Protein AF-A0A2H9P2H3-F1 (afdb_monomer)

Secondary structure (DSSP, 8-state):
--EEEETTEEEETHHHHHHHTTTS-HHHHT-----HHHHTTTHHHHHHHHHHS-HHHHHHHHHHHHHHH-----SHHHHHHHHHHHHH--------SS-B-TTT--B--S-SS-TTT-----

Sequence (122 aa):
LKVRDEKTKRHGKWILRKTFEKNIPMQIAWREKSPMQEGSGTAGLSNLFDSVINDQLFSEKRKKIQDADGVTIRTKESMYYYEIYRKLYQVSSKKQDTRSCPYCNFNVENSKFCRMCGAFPI

Nearest PDB structures (foldseek):
  6pb0-assembly1_R  TM=2.456E-01  e=3.605E+00  Homo sapiens

Structure (mmCIF, N/CA/C/O backbone):
data_AF-A0A2H9P2H3-F1
#
_entry.id   AF-A0A2H9P2H3-F1
#
loop_
_atom_site.group_PDB
_atom_site.id
_atom_site.type_symbol
_atom_site.label_atom_id
_atom_site.label_alt_id
_atom_site.label_comp_id
_atom_site.label_asym_id
_atom_site.label_entity_id
_atom_site.label_seq_id
_atom_site.pdbx_PDB_ins_code
_atom_site.Cartn_x
_atom_site.Cartn_y
_atom_site.Cartn_z
_atom_site.occupancy
_atom_site.B_iso_or_equiv
_atom_site.auth_seq_id
_atom_site.auth_comp_id
_atom_site.auth_asym_id
_atom_site.auth_atom_id
_atom_site.pdbx_PDB_model_num
ATOM 1 N N . LEU A 1 1 ? 24.978 -4.851 -5.439 1.00 56.41 1 LEU A N 1
ATOM 2 C CA . LEU A 1 1 ? 24.399 -5.419 -6.686 1.00 56.41 1 LEU A CA 1
ATOM 3 C C . LEU A 1 1 ? 22.977 -4.889 -6.862 1.00 56.41 1 LEU A C 1
ATOM 5 O O . LEU A 1 1 ? 22.254 -4.901 -5.879 1.00 56.41 1 LEU A O 1
ATOM 9 N N . LYS A 1 2 ? 22.555 -4.502 -8.076 1.00 68.56 2 LYS A N 1
ATOM 10 C CA . LYS A 1 2 ? 21.146 -4.287 -8.512 1.00 68.56 2 LYS A CA 1
ATOM 11 C C . LYS A 1 2 ? 20.632 -2.856 -8.747 1.00 68.56 2 LYS A C 1
ATOM 13 O O . LYS A 1 2 ? 19.509 -2.774 -9.229 1.00 68.56 2 LYS A O 1
ATOM 18 N N . VAL A 1 3 ? 21.360 -1.759 -8.529 1.00 76.06 3 VAL A N 1
ATOM 19 C CA . VAL A 1 3 ? 20.889 -0.423 -8.968 1.00 76.06 3 VAL A CA 1
ATOM 20 C C . VAL A 1 3 ? 22.057 0.418 -9.486 1.00 76.06 3 VAL A C 1
ATOM 22 O O . VAL A 1 3 ? 23.093 0.433 -8.829 1.00 76.06 3 VAL A O 1
ATOM 25 N N . ARG A 1 4 ? 21.910 1.070 -10.646 1.00 84.50 4 ARG A N 1
ATOM 26 C CA . ARG A 1 4 ? 22.915 1.976 -11.237 1.00 84.50 4 ARG A CA 1
ATOM 27 C C . ARG A 1 4 ? 22.219 3.163 -11.897 1.00 84.50 4 ARG A C 1
ATOM 29 O O . ARG A 1 4 ? 21.130 2.989 -12.446 1.00 84.50 4 ARG A O 1
ATOM 36 N N . ASP A 1 5 ? 22.862 4.321 -11.857 1.00 82.44 5 ASP A N 1
ATOM 37 C CA . ASP A 1 5 ? 22.427 5.504 -12.591 1.00 82.44 5 ASP A CA 1
ATOM 38 C C . ASP A 1 5 ? 23.024 5.484 -14.004 1.00 82.44 5 ASP A C 1
ATOM 40 O O . ASP A 1 5 ? 24.236 5.355 -14.182 1.00 82.44 5 ASP A O 1
ATOM 44 N N . GLU A 1 6 ? 22.166 5.578 -15.016 1.00 75.50 6 GLU A N 1
ATOM 45 C CA . GLU A 1 6 ? 22.557 5.781 -16.412 1.00 75.50 6 GLU A CA 1
ATOM 46 C C . GLU A 1 6 ? 21.765 6.956 -16.974 1.00 75.50 6 GLU A C 1
ATOM 48 O O . GLU A 1 6 ? 20.548 7.004 -16.815 1.00 75.50 6 GLU A O 1
ATOM 53 N N . LYS A 1 7 ? 22.449 7.903 -17.634 1.00 71.38 7 LYS A N 1
ATOM 54 C CA . LYS A 1 7 ? 21.819 9.046 -18.323 1.00 71.38 7 LYS A CA 1
ATOM 55 C C . LYS A 1 7 ? 20.716 9.712 -17.477 1.00 71.38 7 LYS A C 1
ATOM 57 O O . LYS A 1 7 ? 19.596 9.851 -17.948 1.00 71.38 7 LYS A O 1
ATOM 62 N N . THR A 1 8 ? 21.052 10.035 -16.221 1.00 78.12 8 THR A N 1
ATOM 63 C CA . THR A 1 8 ? 20.200 10.656 -15.177 1.00 78.12 8 THR A CA 1
ATOM 64 C C . THR A 1 8 ? 19.041 9.822 -14.614 1.00 78.12 8 THR A C 1
ATOM 66 O O . THR A 1 8 ? 18.339 10.296 -13.721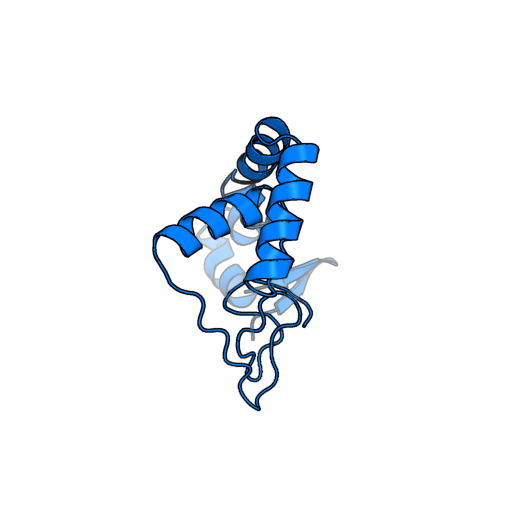 1.00 78.12 8 THR A O 1
ATOM 69 N N . LYS A 1 9 ? 18.867 8.561 -15.034 1.00 79.88 9 LYS A N 1
ATOM 70 C CA . LYS A 1 9 ? 17.826 7.666 -14.507 1.00 79.88 9 LYS A CA 1
ATOM 71 C C . LYS A 1 9 ? 18.406 6.510 -13.698 1.00 79.88 9 LYS A C 1
ATOM 73 O O . LYS A 1 9 ? 19.371 5.851 -14.087 1.00 79.88 9 LYS A O 1
ATOM 78 N N . ARG A 1 10 ? 17.760 6.229 -12.564 1.00 83.50 10 ARG A N 1
ATOM 79 C CA . ARG A 1 10 ? 18.145 5.155 -11.645 1.00 83.50 10 ARG A CA 1
ATOM 80 C C . ARG A 1 10 ? 17.496 3.835 -12.050 1.00 83.50 10 ARG A C 1
ATOM 82 O O . ARG A 1 10 ? 16.296 3.629 -11.867 1.00 83.50 10 ARG A O 1
ATOM 89 N N . HIS A 1 11 ? 18.291 2.894 -12.549 1.00 85.00 11 HIS A N 1
ATOM 90 C CA . HIS A 1 11 ? 17.798 1.603 -13.025 1.00 85.00 11 HIS A CA 1
ATOM 91 C C . HIS A 1 11 ? 17.997 0.494 -11.998 1.00 85.00 11 HIS A C 1
ATOM 93 O O . HIS A 1 11 ? 19.115 0.083 -11.689 1.00 85.00 11 HIS A O 1
ATOM 99 N N . GLY A 1 12 ? 16.885 -0.061 -11.513 1.00 84.81 12 GLY A N 1
ATOM 100 C CA . GLY A 1 12 ? 16.892 -1.310 -10.755 1.00 84.81 12 GLY A CA 1
ATOM 101 C C . GLY A 1 12 ? 17.173 -2.534 -11.634 1.00 84.81 12 GLY A C 1
ATOM 102 O O . GLY A 1 12 ? 16.884 -2.536 -12.832 1.00 84.81 12 GLY A O 1
ATOM 103 N N . LYS A 1 13 ? 17.692 -3.598 -11.012 1.00 86.31 13 LYS A N 1
ATOM 104 C CA . LYS A 1 13 ? 18.124 -4.855 -11.648 1.00 86.31 13 LYS A CA 1
ATOM 105 C C . LYS A 1 13 ? 19.108 -4.638 -12.814 1.00 86.31 13 LYS A C 1
ATOM 107 O O . LYS A 1 13 ? 19.103 -5.409 -13.763 1.00 86.31 13 LYS A O 1
ATOM 112 N N . TRP A 1 14 ? 19.966 -3.616 -12.726 1.00 90.31 14 TRP A N 1
ATOM 113 C CA . TRP A 1 14 ? 20.846 -3.183 -13.823 1.00 90.31 14 TRP A CA 1
ATOM 114 C C . TRP A 1 14 ? 21.665 -4.312 -14.472 1.00 90.31 14 TRP A C 1
ATOM 116 O O . TRP A 1 14 ? 21.662 -4.430 -15.692 1.00 90.31 14 TRP A O 1
ATOM 126 N N . ILE A 1 15 ? 22.292 -5.187 -13.671 1.00 90.56 15 ILE A N 1
ATOM 127 C CA . ILE A 1 15 ? 23.106 -6.295 -14.203 1.00 90.56 15 ILE A CA 1
ATOM 128 C C . ILE A 1 15 ? 22.290 -7.232 -15.101 1.00 90.56 15 ILE A C 1
ATOM 130 O O . ILE A 1 15 ? 22.745 -7.574 -16.181 1.00 90.56 15 ILE A O 1
ATOM 134 N N . LEU A 1 16 ? 21.049 -7.553 -14.714 1.00 90.31 16 LEU A N 1
ATOM 135 C CA . LEU A 1 16 ? 20.164 -8.390 -15.528 1.00 90.31 16 LEU A CA 1
ATOM 136 C C . LEU A 1 16 ? 19.821 -7.701 -16.851 1.00 90.31 16 LEU A C 1
ATOM 138 O O . LEU A 1 16 ? 19.801 -8.348 -17.888 1.00 90.31 16 LEU A O 1
ATOM 142 N N . ARG A 1 17 ? 19.593 -6.383 -16.831 1.00 91.06 17 ARG A N 1
ATOM 143 C CA . ARG A 1 17 ? 19.303 -5.624 -18.055 1.00 91.06 17 ARG A CA 1
ATOM 144 C C . ARG A 1 17 ? 20.484 -5.680 -19.023 1.00 91.06 17 ARG A C 1
ATOM 146 O O . ARG A 1 17 ? 20.283 -6.018 -20.180 1.00 91.06 17 ARG A O 1
ATOM 153 N N . LYS A 1 18 ? 21.708 -5.449 -18.537 1.00 90.88 18 LYS A N 1
ATOM 154 C CA . LYS A 1 18 ? 22.930 -5.516 -19.356 1.00 90.88 18 LYS A CA 1
ATOM 155 C C . LYS A 1 18 ? 23.231 -6.905 -19.904 1.00 90.88 18 LYS A C 1
ATOM 157 O O . LYS A 1 18 ? 23.664 -7.013 -21.042 1.00 90.88 18 LYS A O 1
ATOM 162 N N . THR A 1 19 ? 22.991 -7.959 -19.126 1.00 93.06 19 THR A N 1
ATOM 163 C CA . THR A 1 19 ? 23.220 -9.336 -19.584 1.00 93.06 19 THR A CA 1
ATOM 164 C C . THR A 1 19 ? 22.332 -9.703 -20.775 1.00 93.06 19 THR A C 1
ATOM 166 O O . THR A 1 19 ? 22.803 -10.382 -21.678 1.00 93.06 19 THR A O 1
ATOM 169 N N . PHE A 1 20 ? 21.079 -9.234 -20.804 1.00 93.44 20 PHE A N 1
ATOM 170 C CA . PHE A 1 20 ? 20.093 -9.638 -21.813 1.00 93.44 20 PHE A CA 1
ATOM 171 C C . PHE A 1 20 ? 19.758 -8.554 -22.854 1.00 93.44 20 PHE A C 1
ATOM 173 O O . PHE A 1 20 ? 18.946 -8.810 -23.739 1.00 93.44 20 PHE A O 1
ATOM 180 N N . GLU A 1 21 ? 20.365 -7.359 -22.811 1.00 93.56 21 GLU A N 1
ATOM 181 C CA . GLU A 1 21 ? 20.022 -6.248 -23.729 1.00 93.56 21 GLU A CA 1
ATOM 182 C C . GLU A 1 21 ? 20.263 -6.562 -25.214 1.00 93.56 21 GLU A C 1
ATOM 184 O O . GLU A 1 21 ? 19.681 -5.910 -26.074 1.00 93.56 21 GLU A O 1
ATOM 189 N N . LYS A 1 22 ? 21.090 -7.572 -25.519 1.00 95.25 22 LYS A N 1
ATOM 190 C CA . LYS A 1 22 ? 21.322 -8.068 -26.885 1.00 95.25 22 LYS A CA 1
ATOM 191 C C . LYS A 1 22 ? 20.349 -9.177 -27.309 1.00 95.25 22 LYS A C 1
ATOM 193 O O . LYS A 1 22 ? 20.297 -9.508 -28.487 1.00 95.25 22 LYS A O 1
ATOM 198 N N . ASN A 1 23 ? 19.610 -9.768 -26.368 1.00 96.62 23 ASN A N 1
ATOM 199 C CA . ASN A 1 23 ? 18.716 -10.907 -26.607 1.00 96.62 23 ASN A CA 1
ATOM 200 C C . ASN A 1 23 ? 17.237 -10.510 -26.708 1.00 96.62 23 ASN A C 1
ATOM 202 O O . ASN A 1 23 ? 16.443 -11.274 -27.245 1.00 96.62 23 ASN A O 1
ATOM 206 N N . ILE A 1 24 ? 16.855 -9.347 -26.177 1.00 95.38 24 ILE A N 1
ATOM 207 C CA . ILE A 1 24 ? 15.481 -8.828 -26.210 1.00 95.38 24 ILE A CA 1
ATOM 208 C C . ILE A 1 24 ? 15.473 -7.376 -26.704 1.00 95.38 24 ILE A C 1
ATOM 210 O O . ILE A 1 24 ? 16.480 -6.683 -26.553 1.00 95.38 24 ILE A O 1
ATOM 214 N N . PRO A 1 25 ? 14.350 -6.874 -27.254 1.00 95.44 25 PRO A N 1
ATOM 215 C CA . PRO A 1 25 ? 14.270 -5.495 -27.718 1.00 95.44 25 PRO A CA 1
ATOM 216 C C . PRO A 1 25 ? 14.677 -4.495 -26.630 1.00 95.44 25 PRO A C 1
ATOM 218 O O . PRO A 1 25 ? 14.245 -4.603 -25.477 1.00 95.44 25 PRO A O 1
ATOM 221 N N . MET A 1 26 ? 15.459 -3.480 -27.014 1.00 90.88 26 MET A N 1
ATOM 222 C CA . MET A 1 26 ? 16.004 -2.464 -26.100 1.00 90.88 26 MET A CA 1
ATOM 223 C C . MET A 1 26 ? 14.914 -1.806 -25.236 1.00 90.88 26 MET A C 1
ATOM 225 O O . MET A 1 26 ? 15.115 -1.562 -24.047 1.00 90.88 26 MET A O 1
ATOM 229 N N . GLN A 1 27 ? 13.729 -1.586 -25.817 1.00 90.62 27 GLN A N 1
ATOM 230 C CA . GLN A 1 27 ? 12.559 -1.014 -25.141 1.00 90.62 27 GLN A CA 1
ATOM 231 C C . GLN A 1 27 ? 12.048 -1.886 -23.980 1.00 90.62 27 GLN A C 1
ATOM 233 O O . GLN A 1 27 ? 11.580 -1.361 -22.972 1.00 90.62 27 GLN A O 1
ATOM 238 N N . ILE A 1 28 ? 12.177 -3.212 -24.083 1.00 90.75 28 ILE A N 1
ATOM 239 C CA . ILE A 1 28 ? 11.793 -4.161 -23.031 1.00 90.75 28 ILE A CA 1
ATOM 240 C C . ILE A 1 28 ? 12.920 -4.289 -22.002 1.00 90.75 28 ILE A C 1
ATOM 242 O O . ILE A 1 28 ? 12.673 -4.178 -20.797 1.00 90.75 28 ILE A O 1
ATOM 246 N N . ALA A 1 29 ? 14.168 -4.439 -22.464 1.00 91.88 29 ALA A N 1
ATOM 247 C CA . ALA A 1 29 ? 15.348 -4.542 -21.601 1.00 91.88 29 ALA A CA 1
ATOM 248 C C . ALA A 1 29 ? 15.491 -3.343 -20.656 1.00 91.88 29 ALA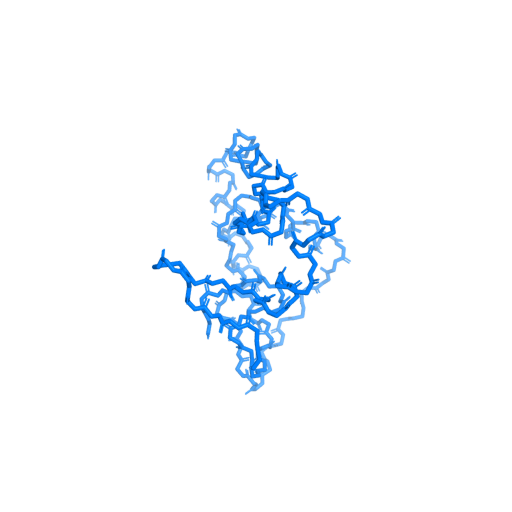 A C 1
ATOM 250 O O . ALA A 1 29 ? 15.882 -3.508 -19.499 1.00 91.88 29 ALA A O 1
ATOM 251 N N . TRP A 1 30 ? 15.116 -2.150 -21.120 1.00 90.25 30 TRP A N 1
ATOM 252 C CA . TRP A 1 30 ? 15.227 -0.890 -20.384 1.00 90.25 30 TRP A CA 1
ATOM 253 C C . TRP A 1 30 ? 13.876 -0.273 -20.013 1.00 90.25 30 TRP A C 1
ATOM 255 O O . TRP A 1 30 ? 13.830 0.887 -19.608 1.00 90.25 30 TRP A O 1
ATOM 265 N N . ARG A 1 31 ? 12.792 -1.065 -20.043 1.00 89.56 31 ARG A N 1
ATOM 266 C CA . ARG A 1 31 ? 11.450 -0.612 -19.650 1.00 89.56 31 ARG A CA 1
ATOM 267 C C . ARG A 1 31 ? 11.446 -0.005 -18.250 1.00 89.56 31 ARG A C 1
ATOM 269 O O . ARG A 1 31 ? 12.011 -0.579 -17.300 1.00 89.56 31 ARG A O 1
ATOM 276 N N . GLU A 1 32 ? 10.752 1.120 -18.130 1.00 85.44 32 GLU A N 1
ATOM 277 C CA . GLU A 1 32 ? 10.460 1.763 -16.857 1.00 85.44 32 GLU A CA 1
ATOM 278 C C . GLU A 1 32 ? 9.534 0.896 -15.997 1.00 85.44 32 GLU A C 1
ATOM 280 O O . GLU A 1 32 ? 8.770 0.057 -16.483 1.00 85.44 32 GLU A O 1
ATOM 285 N N . LYS A 1 33 ? 9.645 1.061 -14.678 1.00 83.31 33 LYS A N 1
ATOM 286 C CA . LYS A 1 33 ? 8.744 0.385 -13.750 1.00 83.31 33 LYS A CA 1
ATOM 287 C C . LYS A 1 33 ? 7.455 1.188 -13.658 1.00 83.31 33 LYS A C 1
ATOM 289 O O . LYS A 1 33 ? 7.451 2.242 -13.037 1.00 83.31 33 LYS A O 1
ATOM 294 N N . SER A 1 34 ? 6.382 0.648 -14.217 1.00 84.56 34 SER A N 1
ATOM 295 C CA . SER A 1 34 ? 5.031 1.107 -13.898 1.00 84.56 34 SER A CA 1
ATOM 296 C C . SER A 1 34 ? 4.644 0.625 -12.492 1.00 84.56 34 SER A C 1
ATOM 298 O O . SER A 1 34 ? 5.045 -0.486 -12.110 1.00 84.56 34 SER A O 1
ATOM 300 N N . PRO A 1 35 ? 3.872 1.410 -11.723 1.00 84.25 35 PRO A N 1
ATOM 301 C CA . PRO A 1 35 ? 3.154 0.915 -10.555 1.00 84.25 35 PRO A CA 1
ATOM 302 C C . PRO A 1 35 ? 2.369 -0.354 -10.893 1.00 84.25 35 PRO A C 1
ATOM 304 O O . PRO A 1 35 ? 1.904 -0.533 -12.021 1.00 84.25 35 PRO A O 1
ATOM 307 N N . MET A 1 36 ? 2.226 -1.252 -9.918 1.00 83.75 36 MET A N 1
ATOM 308 C CA . MET A 1 36 ? 1.588 -2.548 -10.152 1.00 83.75 36 MET A CA 1
ATOM 309 C C . MET A 1 36 ? 0.148 -2.380 -10.643 1.00 83.75 36 MET A C 1
ATOM 311 O O . MET A 1 36 ? -0.235 -3.055 -11.586 1.00 83.75 36 MET A O 1
ATOM 315 N N . GLN A 1 37 ? -0.586 -1.424 -10.071 1.00 82.50 37 GLN A N 1
ATOM 316 C CA . GLN A 1 37 ? -1.985 -1.136 -10.382 1.00 82.50 37 GLN A CA 1
ATOM 317 C C . GLN A 1 37 ? -2.199 -0.641 -11.815 1.00 82.50 37 GLN A C 1
ATOM 319 O O . GLN A 1 37 ? -3.215 -0.951 -12.432 1.00 82.50 37 GLN A O 1
ATOM 324 N N . GLU A 1 38 ? -1.243 0.120 -12.349 1.00 83.81 38 GLU A N 1
ATOM 325 C CA . GLU A 1 38 ? -1.265 0.547 -13.749 1.00 83.81 38 GLU A CA 1
ATOM 326 C C . GLU A 1 38 ? -0.909 -0.621 -14.667 1.00 83.81 38 GLU A C 1
ATOM 328 O O . GLU A 1 38 ? -1.586 -0.861 -15.661 1.00 83.81 38 GLU A O 1
ATOM 333 N N . GLY A 1 39 ? 0.120 -1.394 -14.304 1.00 84.31 39 GLY A N 1
ATOM 334 C CA . GLY A 1 39 ? 0.549 -2.555 -15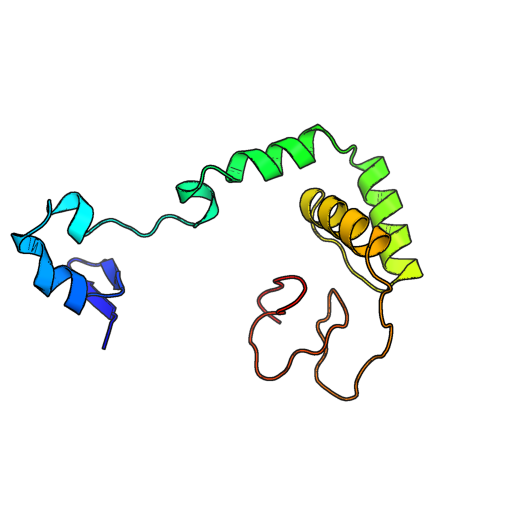.081 1.00 84.31 39 GLY A CA 1
ATOM 335 C C . GLY A 1 39 ? -0.500 -3.669 -15.167 1.00 84.31 39 GLY A C 1
ATOM 336 O O . GLY A 1 39 ? -0.548 -4.363 -16.177 1.00 84.31 39 GLY A O 1
ATOM 337 N N . SER A 1 40 ? -1.331 -3.840 -14.133 1.00 85.88 40 SER A N 1
ATOM 338 C CA . SER A 1 40 ? -2.439 -4.806 -14.096 1.00 85.88 40 SER A CA 1
ATOM 339 C C . SER A 1 40 ? -3.780 -4.231 -14.557 1.00 85.88 40 SER A C 1
ATOM 341 O O . SER A 1 40 ? -4.755 -4.974 -14.625 1.00 85.88 40 SER A O 1
ATOM 343 N N . GLY A 1 41 ? -3.868 -2.922 -14.821 1.00 84.50 41 GLY A N 1
ATOM 344 C CA . GLY A 1 41 ? -5.131 -2.249 -15.141 1.00 84.50 41 GLY A CA 1
ATOM 345 C C . GLY A 1 41 ? -6.130 -2.184 -13.976 1.00 84.50 41 GLY A C 1
ATOM 346 O O . GLY A 1 41 ? -7.298 -1.869 -14.184 1.00 84.50 41 GLY A O 1
ATOM 347 N N . THR A 1 42 ? -5.704 -2.457 -12.739 1.00 85.88 42 THR A N 1
ATOM 348 C CA . THR A 1 42 ? -6.602 -2.486 -11.570 1.00 85.88 42 THR A CA 1
ATOM 349 C C . THR A 1 42 ? -6.906 -1.100 -11.010 1.00 85.88 42 THR A C 1
ATOM 351 O O . THR A 1 42 ? -7.740 -0.985 -10.120 1.00 85.88 42 THR A O 1
ATOM 354 N N . ALA A 1 43 ? -6.287 -0.038 -11.533 1.00 83.50 43 ALA A N 1
ATOM 355 C CA . ALA A 1 43 ? -6.611 1.339 -11.152 1.00 83.50 43 ALA A CA 1
ATOM 356 C C . ALA A 1 43 ? -8.109 1.671 -11.332 1.00 83.50 43 ALA A C 1
ATOM 358 O O . ALA A 1 43 ? -8.677 2.422 -10.543 1.00 83.50 43 ALA A O 1
ATOM 359 N N . GLY A 1 44 ? -8.776 1.063 -12.323 1.00 86.62 44 GLY A N 1
ATOM 360 C CA . GLY A 1 44 ? -10.217 1.238 -12.533 1.00 86.62 44 GLY A CA 1
ATOM 361 C C . GLY A 1 44 ? -11.092 0.645 -11.422 1.00 86.62 44 GLY A C 1
ATOM 362 O O . GLY A 1 44 ? -12.219 1.096 -11.233 1.00 86.62 44 GLY A O 1
ATOM 363 N N . LEU A 1 45 ? -10.584 -0.327 -10.657 1.00 87.44 45 LEU A N 1
ATOM 364 C CA . LEU A 1 45 ? -11.347 -0.978 -9.594 1.00 87.44 45 LEU A CA 1
ATOM 365 C C . LEU A 1 45 ? -11.589 -0.034 -8.411 1.00 87.44 45 LEU A C 1
ATOM 367 O O . LEU A 1 45 ? -12.700 0.019 -7.888 1.00 87.44 45 LEU A O 1
ATOM 371 N N . SER A 1 46 ? -10.584 0.756 -8.028 1.00 87.62 46 SER A N 1
ATOM 372 C CA . SER A 1 46 ? -10.741 1.762 -6.974 1.00 87.62 46 SER A CA 1
ATOM 373 C C . SER A 1 46 ? -11.799 2.804 -7.364 1.00 87.62 46 SER A C 1
ATOM 375 O O . SER A 1 46 ? -12.688 3.094 -6.568 1.00 87.62 46 SER A O 1
ATOM 377 N N . ASN A 1 47 ? -11.796 3.259 -8.625 1.00 89.31 47 ASN A N 1
ATOM 378 C CA . ASN A 1 47 ? -12.816 4.178 -9.148 1.00 89.31 47 ASN A CA 1
ATOM 379 C C . ASN A 1 47 ? -14.222 3.560 -9.138 1.00 89.31 47 ASN A C 1
ATOM 381 O O . ASN A 1 47 ? -15.199 4.240 -8.821 1.00 89.31 47 ASN A O 1
ATOM 385 N N . LEU A 1 48 ? -14.338 2.268 -9.465 1.00 92.25 48 LEU A N 1
ATOM 386 C CA . LEU A 1 48 ? -15.611 1.556 -9.393 1.00 92.25 48 LEU A CA 1
ATOM 387 C C . LEU A 1 48 ? -16.159 1.582 -7.963 1.00 92.25 48 LEU A C 1
ATOM 389 O O . LEU A 1 48 ? -17.305 1.983 -7.764 1.00 92.25 48 LEU A O 1
ATOM 393 N N . PHE A 1 49 ? -15.345 1.222 -6.967 1.00 92.75 49 PHE A N 1
ATOM 394 C CA . PHE A 1 49 ? -15.763 1.283 -5.564 1.00 92.75 49 PHE A CA 1
ATOM 395 C C . PHE A 1 49 ? -16.160 2.696 -5.139 1.00 92.75 49 PHE A C 1
ATOM 397 O O . PHE A 1 49 ? -17.166 2.855 -4.447 1.00 92.75 49 PHE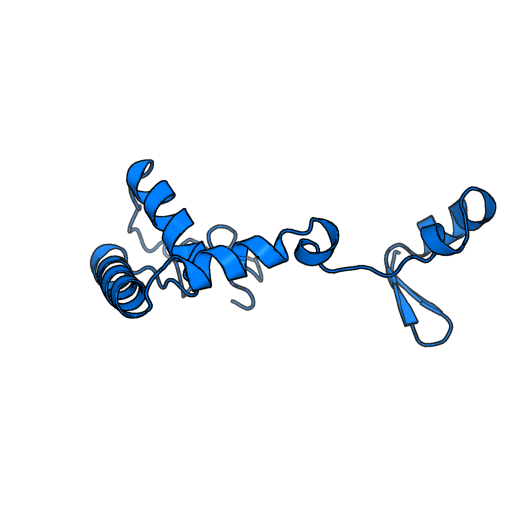 A O 1
ATOM 404 N N . ASP A 1 50 ? -15.422 3.712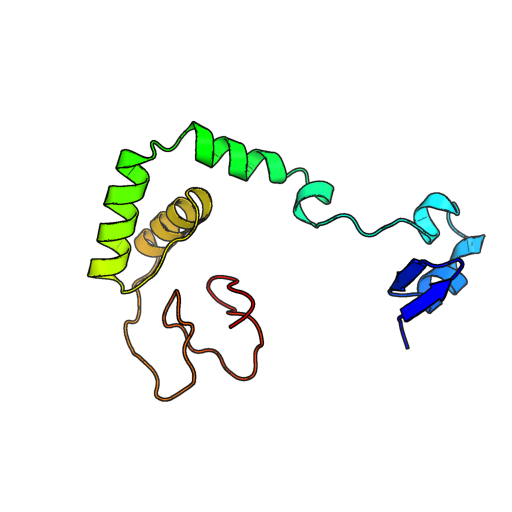 -5.586 1.00 91.38 50 ASP A N 1
ATOM 405 C CA . ASP A 1 50 ? -15.737 5.104 -5.280 1.00 91.38 50 ASP A CA 1
ATOM 406 C C . ASP A 1 50 ? -17.075 5.557 -5.876 1.00 91.38 50 ASP A C 1
ATOM 408 O O . ASP A 1 50 ? -17.799 6.305 -5.218 1.00 91.38 50 ASP A O 1
ATOM 412 N N . SER A 1 51 ? -17.437 5.056 -7.061 1.00 92.00 51 SER A N 1
ATOM 413 C CA . SER A 1 51 ? -18.713 5.361 -7.724 1.00 92.00 51 SER A CA 1
ATOM 414 C C . SER A 1 51 ? -19.913 4.589 -7.162 1.00 92.00 51 SER A C 1
ATOM 416 O O . SER A 1 51 ? -21.011 5.131 -7.075 1.00 92.00 51 SER A O 1
ATOM 418 N N . VAL A 1 52 ? -19.718 3.324 -6.774 1.00 93.50 52 VAL A N 1
ATOM 419 C CA . VAL A 1 52 ? -20.804 2.428 -6.341 1.00 93.50 52 VAL A CA 1
ATOM 420 C C . VAL A 1 52 ? -21.163 2.653 -4.874 1.00 93.50 52 VAL A C 1
ATOM 422 O O . VAL A 1 52 ? -22.321 2.514 -4.479 1.00 93.50 52 VAL A O 1
ATOM 425 N N . ILE A 1 53 ? -20.178 2.980 -4.038 1.00 92.12 53 ILE A N 1
ATOM 426 C CA . ILE A 1 53 ? -20.382 3.144 -2.600 1.00 92.12 53 ILE A CA 1
ATOM 427 C C . ILE A 1 53 ? -20.648 4.618 -2.294 1.00 92.12 53 ILE A C 1
ATOM 429 O O . ILE A 1 53 ? -19.787 5.469 -2.495 1.00 92.12 53 ILE A O 1
ATOM 433 N N . ASN A 1 54 ? -21.819 4.909 -1.727 1.00 94.50 54 ASN A N 1
ATOM 434 C CA . ASN A 1 54 ? -22.171 6.242 -1.235 1.00 94.50 54 ASN A CA 1
ATOM 435 C C . ASN A 1 54 ? -21.260 6.666 -0.059 1.00 94.50 54 ASN A C 1
ATOM 437 O O . ASN A 1 54 ? -21.001 5.876 0.852 1.00 94.50 54 ASN A O 1
ATOM 441 N N . ASP A 1 55 ? -20.819 7.926 -0.049 1.00 94.19 55 ASP A N 1
ATOM 442 C CA . ASP A 1 55 ? -19.998 8.533 1.007 1.00 94.19 55 ASP A CA 1
ATOM 443 C C . ASP A 1 55 ? -20.660 8.508 2.388 1.00 94.19 55 ASP A C 1
ATOM 445 O O . ASP A 1 55 ? -19.979 8.301 3.400 1.00 94.19 55 ASP A O 1
ATOM 449 N N . GLN A 1 56 ? -21.985 8.671 2.448 1.00 94.81 56 GLN A N 1
ATOM 450 C CA . GLN A 1 56 ? -22.721 8.597 3.710 1.00 94.81 56 GLN A CA 1
ATOM 451 C C . GLN A 1 56 ? -22.662 7.175 4.283 1.00 94.81 56 GLN A C 1
ATOM 453 O O . GLN A 1 56 ? -22.257 6.980 5.431 1.00 94.81 56 GLN A O 1
ATOM 458 N N . LEU A 1 57 ? -22.959 6.174 3.448 1.00 93.56 57 LEU A N 1
ATOM 459 C CA . LEU A 1 57 ? -22.872 4.761 3.820 1.00 93.56 57 LEU A CA 1
ATOM 460 C C . LEU A 1 57 ? -21.446 4.380 4.237 1.00 93.56 57 LEU A C 1
ATOM 462 O O . LEU A 1 57 ? -21.250 3.680 5.231 1.00 93.56 57 LEU A O 1
ATOM 466 N N . PHE A 1 58 ? -20.446 4.853 3.489 1.00 95.75 58 PHE A N 1
ATOM 467 C CA . PHE A 1 58 ? -19.041 4.641 3.812 1.00 95.75 58 PHE A CA 1
ATOM 468 C C . PHE A 1 58 ? -18.691 5.221 5.185 1.00 95.75 58 PHE A C 1
ATOM 470 O O . PHE A 1 58 ? -18.082 4.534 6.001 1.00 95.75 58 PHE A O 1
ATOM 477 N N . SER A 1 59 ? -19.116 6.451 5.473 1.00 95.31 59 SER A N 1
ATOM 478 C CA . SER A 1 59 ? -18.846 7.121 6.749 1.00 95.31 59 SER A CA 1
ATOM 479 C C . SER A 1 59 ? -19.493 6.400 7.932 1.00 95.31 59 SER A C 1
ATOM 481 O O . SER A 1 59 ? -18.853 6.216 8.969 1.00 95.31 59 SER A O 1
ATOM 483 N N . GLU A 1 60 ? -20.736 5.947 7.775 1.00 95.94 60 GLU A N 1
ATOM 484 C CA . GLU A 1 60 ? -21.458 5.185 8.796 1.00 95.94 60 GLU A CA 1
ATOM 485 C C . GLU A 1 60 ? -20.792 3.834 9.077 1.00 95.94 60 GLU A C 1
ATOM 487 O O . GLU A 1 60 ? -20.512 3.502 10.231 1.00 95.94 60 GLU A O 1
ATOM 492 N N . LYS A 1 61 ? -20.489 3.059 8.028 1.00 94.75 61 LYS A N 1
ATOM 493 C CA . LYS A 1 61 ? -19.821 1.757 8.161 1.00 94.75 61 LYS A CA 1
ATOM 494 C C . LYS A 1 61 ? -18.415 1.893 8.734 1.00 94.75 61 LYS A C 1
ATOM 496 O O . LYS A 1 61 ? -18.037 1.124 9.612 1.00 94.75 61 LYS A O 1
ATOM 501 N N . ARG A 1 62 ? -17.656 2.894 8.284 1.00 95.12 62 ARG A N 1
ATOM 502 C CA . ARG A 1 62 ? -16.316 3.197 8.797 1.00 95.12 62 ARG A CA 1
ATOM 503 C C . ARG A 1 62 ? -16.339 3.463 10.299 1.00 95.12 62 ARG A C 1
ATOM 505 O O . ARG A 1 62 ? -15.498 2.913 11.002 1.00 95.12 62 ARG A O 1
ATOM 512 N N . LYS A 1 63 ? -17.296 4.262 10.789 1.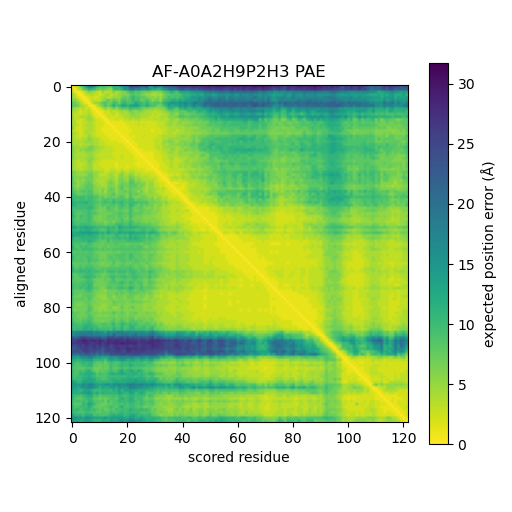00 95.44 63 LYS A N 1
ATOM 513 C CA . LYS A 1 63 ? -17.473 4.505 12.231 1.00 95.44 63 LYS A CA 1
ATOM 514 C C . LYS A 1 63 ? -17.805 3.214 12.974 1.00 95.44 63 LYS A C 1
ATOM 516 O O . LYS A 1 63 ? -17.096 2.866 13.905 1.00 95.44 63 LYS A O 1
ATOM 521 N N . LYS A 1 64 ? -18.781 2.437 12.487 1.00 94.81 64 LYS A N 1
ATOM 522 C CA . LYS A 1 64 ? -19.147 1.143 13.092 1.00 94.81 64 LYS A CA 1
ATOM 523 C C . LYS A 1 64 ? -17.955 0.190 13.220 1.00 94.81 64 LYS A C 1
ATOM 525 O O . LYS A 1 64 ? -17.787 -0.430 14.261 1.00 94.81 64 LYS A O 1
ATOM 530 N N . ILE A 1 65 ? -17.125 0.084 12.181 1.00 93.00 65 ILE A N 1
ATOM 531 C CA . ILE A 1 65 ? -15.916 -0.754 12.194 1.00 93.00 65 ILE A CA 1
ATOM 532 C C . ILE A 1 65 ? -14.886 -0.221 13.198 1.00 93.00 65 ILE A C 1
ATOM 534 O O . ILE A 1 65 ? -14.291 -0.999 13.942 1.00 93.00 65 ILE A O 1
ATOM 538 N N . GLN A 1 66 ? -14.684 1.096 13.241 1.00 92.31 66 GLN A N 1
ATOM 539 C CA . GLN A 1 66 ? -13.761 1.717 14.187 1.00 92.31 66 GLN A CA 1
ATOM 540 C C . GLN A 1 66 ? -14.201 1.494 15.640 1.00 92.31 66 GLN A C 1
ATOM 542 O O . GLN A 1 66 ? -13.357 1.187 16.478 1.00 92.31 66 GLN A O 1
ATOM 547 N N . ASP A 1 67 ? -15.498 1.610 15.922 1.00 92.12 67 ASP A N 1
ATOM 548 C CA . ASP A 1 67 ? -16.055 1.462 17.268 1.00 92.12 67 ASP A CA 1
ATOM 549 C C . ASP A 1 67 ? -16.074 -0.007 17.720 1.00 92.12 67 ASP A C 1
ATOM 551 O O . ASP A 1 67 ? -15.750 -0.305 18.868 1.00 92.12 67 ASP A O 1
ATOM 555 N N . ALA A 1 68 ? -16.419 -0.937 16.821 1.00 90.44 68 ALA A N 1
ATOM 556 C CA . ALA A 1 68 ? -16.523 -2.361 17.144 1.00 90.44 68 ALA A CA 1
ATOM 557 C C . ALA A 1 68 ? -15.164 -3.077 17.181 1.00 90.44 68 ALA A C 1
ATOM 559 O O . ALA A 1 68 ? -14.916 -3.893 18.067 1.00 90.44 68 ALA A O 1
ATOM 560 N N . ASP A 1 69 ? -14.287 -2.786 16.216 1.00 89.44 69 ASP A N 1
ATOM 561 C CA . ASP A 1 69 ? -13.059 -3.556 15.989 1.00 89.44 69 ASP A CA 1
ATOM 562 C C . ASP A 1 69 ? -11.781 -2.746 16.256 1.00 89.44 69 ASP A C 1
ATOM 564 O O . ASP A 1 69 ? -10.676 -3.293 16.230 1.00 89.44 69 ASP A O 1
ATOM 568 N N . GLY A 1 70 ? -11.894 -1.433 16.483 1.00 89.00 70 GLY A N 1
ATOM 569 C CA . GLY A 1 70 ? -10.737 -0.548 16.624 1.00 89.00 70 GLY A CA 1
ATOM 570 C C . GLY A 1 70 ? -9.947 -0.358 15.325 1.00 89.00 70 GLY A C 1
ATOM 571 O O . GLY A 1 70 ? -8.806 0.102 15.382 1.00 89.00 70 GLY A O 1
ATOM 572 N N . VAL A 1 71 ? -10.514 -0.733 14.170 1.00 91.44 71 VAL A N 1
ATOM 573 C CA . VAL A 1 71 ? -9.842 -0.704 12.863 1.00 91.44 71 VAL A CA 1
ATOM 574 C C . VAL A 1 71 ? -10.203 0.558 12.082 1.00 91.44 71 VAL A C 1
ATOM 576 O O . VAL A 1 71 ? -11.365 0.829 11.786 1.00 91.44 71 VAL A O 1
ATOM 579 N N . THR A 1 72 ? -9.182 1.290 11.649 1.00 92.62 72 THR A N 1
ATOM 580 C CA . THR A 1 72 ? -9.313 2.487 10.821 1.00 92.62 72 THR A CA 1
ATOM 581 C C . THR A 1 72 ? -9.286 2.136 9.337 1.00 92.62 72 THR A C 1
ATOM 583 O O . THR A 1 72 ? -8.234 1.888 8.740 1.00 92.62 72 THR A O 1
ATOM 586 N N . ILE A 1 73 ? -10.453 2.197 8.702 1.00 93.50 73 ILE A N 1
ATOM 587 C CA . ILE A 1 73 ? -10.590 2.040 7.251 1.00 93.50 73 ILE A CA 1
ATOM 588 C C . ILE A 1 73 ? -10.280 3.363 6.538 1.00 93.50 73 ILE A C 1
ATOM 590 O O . ILE A 1 73 ? -10.691 4.429 6.997 1.00 93.50 73 ILE A O 1
ATOM 594 N N . ARG A 1 74 ? -9.536 3.306 5.423 1.00 90.69 74 ARG A N 1
ATOM 595 C CA . ARG A 1 74 ? -9.054 4.490 4.680 1.00 90.69 74 ARG A CA 1
ATOM 596 C C . ARG A 1 74 ? -9.782 4.737 3.360 1.00 90.69 74 ARG A C 1
ATOM 598 O O . ARG A 1 74 ? -9.965 5.889 2.994 1.00 90.69 74 ARG A O 1
ATOM 605 N N . THR A 1 75 ? -10.191 3.680 2.661 1.00 92.19 75 THR A N 1
ATOM 606 C CA . THR A 1 75 ? -10.830 3.768 1.338 1.00 92.19 75 THR A CA 1
ATOM 607 C C . THR A 1 75 ? -12.080 2.895 1.271 1.00 92.19 75 THR A C 1
ATOM 609 O O . THR A 1 75 ? -12.206 1.933 2.037 1.00 92.19 75 THR A O 1
ATOM 612 N N . LYS A 1 76 ? -12.991 3.208 0.341 1.00 94.62 76 LYS A N 1
ATOM 613 C CA . LYS A 1 76 ? -14.206 2.420 0.073 1.00 94.62 76 LYS A CA 1
ATOM 614 C C . LYS A 1 76 ? -13.879 0.986 -0.348 1.00 94.62 76 LYS A C 1
ATOM 616 O O . LYS A 1 76 ? -14.487 0.044 0.149 1.00 94.62 76 LYS A O 1
ATOM 621 N N . GLU A 1 77 ? -12.844 0.822 -1.165 1.00 93.00 77 GLU A N 1
ATOM 622 C CA . GLU A 1 77 ? -12.291 -0.486 -1.528 1.00 93.00 77 GLU A CA 1
ATOM 623 C C . GLU A 1 77 ? -11.827 -1.279 -0.289 1.00 93.00 77 GLU A C 1
ATOM 625 O O . GLU A 1 77 ? -12.214 -2.431 -0.094 1.00 93.00 77 GLU A O 1
ATOM 630 N N . SER A 1 78 ? -11.066 -0.643 0.612 1.00 92.50 78 SER A N 1
ATOM 631 C CA . SER A 1 78 ? -10.596 -1.297 1.844 1.00 92.50 78 SER A CA 1
ATOM 632 C C . SER A 1 78 ? -11.753 -1.700 2.762 1.00 92.50 78 SER A C 1
ATOM 634 O O . SER A 1 78 ? -11.688 -2.752 3.393 1.00 92.50 78 SER A O 1
ATOM 636 N N . MET A 1 79 ? -12.811 -0.881 2.841 1.00 94.62 79 MET A N 1
ATOM 637 C CA . MET A 1 79 ? -14.030 -1.225 3.582 1.00 94.62 79 MET A CA 1
ATOM 638 C C . MET 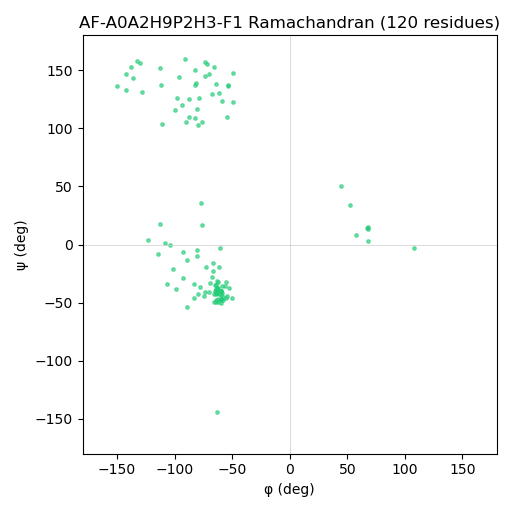A 1 79 ? -14.660 -2.494 3.014 1.00 94.62 79 MET A C 1
ATOM 640 O O . MET A 1 79 ? -14.981 -3.397 3.778 1.00 94.62 79 MET A O 1
ATOM 644 N N . TYR A 1 80 ? -14.816 -2.577 1.692 1.00 93.50 80 TYR A N 1
ATOM 645 C CA . TYR A 1 80 ? -15.446 -3.727 1.052 1.00 93.50 80 TYR A CA 1
ATOM 646 C C . TYR A 1 80 ? -14.686 -5.030 1.343 1.00 93.50 80 TYR A C 1
ATOM 648 O O . TYR A 1 80 ? -15.280 -6.020 1.773 1.00 93.50 80 TYR A O 1
ATOM 656 N N . TYR A 1 81 ? -13.357 -5.019 1.202 1.00 92.75 81 TYR A N 1
ATOM 657 C CA . TYR A 1 81 ? -12.531 -6.179 1.550 1.00 92.75 81 TYR A CA 1
ATOM 658 C C . TYR A 1 81 ? -12.602 -6.520 3.039 1.00 92.75 81 TYR A C 1
ATOM 660 O O . TYR A 1 81 ? -12.656 -7.695 3.404 1.00 92.75 81 TYR A O 1
ATOM 668 N N . TYR A 1 82 ? -12.652 -5.506 3.902 1.00 92.81 82 TYR A N 1
ATOM 669 C CA . TYR A 1 82 ? -12.785 -5.708 5.338 1.00 92.81 82 TYR A CA 1
ATOM 670 C C . TYR A 1 82 ? -14.121 -6.356 5.718 1.00 92.81 82 TYR A C 1
ATOM 672 O O . TYR A 1 82 ? -14.147 -7.251 6.557 1.00 92.81 82 TYR A O 1
ATOM 680 N N . GLU A 1 83 ? -15.229 -5.967 5.087 1.00 92.62 83 GLU A N 1
ATOM 681 C CA . GLU A 1 83 ? -16.534 -6.588 5.338 1.00 92.62 83 GLU A CA 1
ATOM 682 C C . GLU A 1 83 ? -16.543 -8.073 4.961 1.00 92.62 83 GLU A C 1
ATOM 684 O O . GLU A 1 83 ? -17.102 -8.889 5.694 1.00 92.62 83 GLU A O 1
ATOM 689 N N . ILE A 1 84 ? -15.893 -8.445 3.854 1.00 93.69 84 ILE A N 1
ATOM 690 C CA . ILE A 1 84 ? -15.713 -9.855 3.475 1.00 93.69 84 ILE A CA 1
ATOM 691 C C . ILE A 1 84 ? -14.860 -10.572 4.522 1.00 93.69 84 ILE A C 1
ATOM 693 O O . ILE A 1 84 ? -15.247 -11.633 5.009 1.00 93.69 84 ILE A O 1
ATOM 697 N N . TYR A 1 85 ? -13.737 -9.971 4.917 1.00 92.25 85 TYR A N 1
ATOM 698 C CA . TYR A 1 85 ? -12.878 -10.514 5.963 1.00 92.25 85 TYR A CA 1
ATOM 699 C C . TYR A 1 85 ? -13.652 -10.749 7.268 1.00 92.25 85 TYR A C 1
ATOM 701 O O . TYR A 1 85 ? -13.566 -11.835 7.829 1.00 92.25 85 TYR A O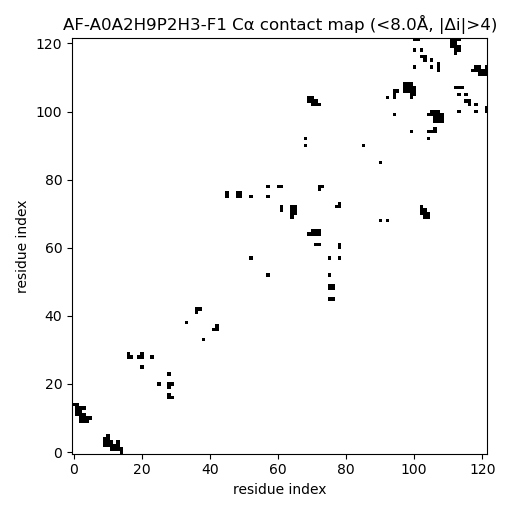 1
ATOM 709 N N . ARG A 1 86 ? -14.471 -9.794 7.725 1.00 90.44 86 ARG A N 1
ATOM 710 C CA . ARG A 1 86 ? -15.253 -9.932 8.967 1.00 90.44 86 ARG A CA 1
ATOM 711 C C . ARG A 1 86 ? -16.353 -10.977 8.901 1.00 90.44 86 ARG A C 1
ATOM 713 O O . ARG A 1 86 ? -16.690 -11.540 9.937 1.00 90.44 86 ARG A O 1
ATOM 720 N N . LYS A 1 87 ? -16.903 -11.251 7.716 1.00 92.69 87 LYS A N 1
ATOM 721 C CA . LYS A 1 87 ? -17.859 -12.353 7.523 1.00 92.69 87 LYS A CA 1
ATOM 722 C C . LYS A 1 87 ? -17.193 -13.720 7.663 1.00 92.69 87 LYS A C 1
ATOM 724 O O . LYS A 1 87 ? -17.835 -14.658 8.118 1.00 92.69 87 LYS A O 1
ATOM 729 N N . LEU A 1 88 ? -15.930 -13.827 7.255 1.00 92.88 88 LEU A N 1
ATOM 730 C CA . LEU A 1 88 ? -15.186 -15.087 7.241 1.00 92.88 88 LEU A CA 1
ATOM 731 C C . LEU A 1 88 ? -14.382 -15.320 8.526 1.00 92.88 88 LEU A C 1
ATOM 733 O O . LEU A 1 88 ? -14.158 -16.464 8.910 1.00 92.88 88 LEU A O 1
ATOM 737 N N . TYR A 1 89 ? -13.952 -14.248 9.192 1.00 88.19 89 TYR A N 1
ATOM 738 C CA . TYR A 1 89 ? -13.000 -14.304 10.294 1.00 88.19 89 TYR A CA 1
ATOM 739 C C . TYR A 1 89 ? -13.410 -13.418 11.473 1.00 88.19 89 TYR A C 1
ATOM 741 O O . TYR A 1 89 ? -13.904 -12.293 11.334 1.00 88.19 89 TYR A O 1
ATOM 749 N N . GLN A 1 90 ? -13.126 -13.915 12.674 1.00 80.69 90 GLN A N 1
ATOM 750 C CA . GLN A 1 90 ? -13.236 -13.138 13.903 1.00 80.69 90 GLN A CA 1
ATOM 751 C C . GLN A 1 90 ? -11.989 -12.262 14.083 1.00 80.69 90 GLN A C 1
ATOM 753 O O . GLN A 1 90 ? -10.867 -12.701 13.835 1.00 80.69 90 GLN A O 1
ATOM 758 N N . VAL A 1 91 ? -12.169 -11.018 14.531 1.00 74.12 91 VAL A N 1
ATOM 759 C CA . VAL A 1 91 ? -11.051 -10.126 14.866 1.00 74.12 91 VAL A CA 1
ATOM 760 C C . VAL A 1 91 ? -10.539 -10.489 16.251 1.00 74.12 91 VAL A C 1
ATOM 762 O O . VAL A 1 91 ? -11.256 -10.338 17.239 1.00 74.12 91 VAL A O 1
ATOM 765 N N . SER A 1 92 ? -9.289 -10.948 16.343 1.00 64.75 92 SER A N 1
ATOM 766 C CA . SER A 1 92 ? -8.633 -11.081 17.642 1.00 64.75 92 SER A CA 1
ATOM 767 C C . SER A 1 92 ? -8.205 -9.693 18.120 1.00 64.75 92 SER A C 1
ATOM 769 O O . SER A 1 92 ? -7.225 -9.133 17.635 1.00 64.75 92 SER A O 1
ATOM 771 N N . SER A 1 93 ? -8.927 -9.142 19.087 1.00 56.00 93 SER A N 1
ATOM 772 C CA . SER A 1 93 ? -8.703 -7.815 19.676 1.00 56.00 93 SER A CA 1
ATOM 773 C C . SER A 1 93 ? -7.519 -7.740 20.653 1.00 56.00 93 SER A C 1
ATOM 775 O O . SER A 1 93 ? -7.414 -6.798 21.440 1.00 56.00 93 SER A O 1
ATOM 777 N N . LYS A 1 94 ? -6.606 -8.718 20.652 1.00 56.78 94 LYS A N 1
ATOM 778 C CA . LYS A 1 94 ? -5.492 -8.725 21.605 1.00 56.78 94 LYS A CA 1
ATOM 779 C C . LYS A 1 94 ? -4.400 -7.767 21.135 1.00 56.78 94 LYS A C 1
ATOM 781 O O . LYS A 1 94 ? -3.615 -8.114 20.256 1.00 56.78 94 LYS A O 1
ATOM 786 N N . LYS A 1 95 ? -4.325 -6.588 21.765 1.00 55.84 95 LYS A N 1
ATOM 787 C CA . LYS A 1 95 ? -3.088 -5.797 21.819 1.00 55.84 95 LYS A CA 1
ATOM 788 C C . LYS A 1 95 ? -2.001 -6.713 22.376 1.00 55.84 95 LYS A C 1
ATOM 790 O O . LYS A 1 95 ? -2.083 -7.130 23.527 1.00 55.84 95 LYS A O 1
ATOM 795 N N . GLN A 1 96 ? -1.055 -7.106 21.536 1.00 59.03 96 GLN A N 1
ATOM 796 C CA . GLN A 1 96 ? 0.143 -7.798 21.997 1.00 59.03 96 GLN A CA 1
ATOM 797 C C . GLN A 1 96 ? 1.130 -6.737 22.501 1.00 59.03 96 GLN A C 1
ATOM 799 O O . GLN A 1 96 ? 1.136 -5.630 21.971 1.00 59.03 96 GLN A O 1
ATOM 804 N N . ASP A 1 97 ? 1.980 -7.066 23.478 1.00 62.06 97 ASP A N 1
ATOM 805 C CA . ASP A 1 97 ? 2.995 -6.155 24.060 1.00 62.06 97 ASP A CA 1
ATOM 806 C C . ASP A 1 97 ? 4.037 -5.628 23.050 1.00 62.06 97 ASP A C 1
ATOM 808 O O . ASP A 1 97 ? 4.918 -4.832 23.369 1.00 62.06 97 ASP A O 1
ATOM 812 N N . THR A 1 98 ? 3.951 -6.080 21.805 1.00 70.56 98 THR A N 1
ATOM 813 C CA . THR A 1 98 ? 4.817 -5.706 20.694 1.00 70.56 98 THR A CA 1
ATOM 814 C C . THR A 1 98 ? 4.255 -4.507 19.926 1.00 70.56 98 THR A C 1
ATOM 816 O O . THR A 1 98 ? 3.065 -4.180 19.977 1.00 70.56 98 THR A O 1
ATOM 819 N N . ARG A 1 99 ? 5.134 -3.826 19.180 1.00 83.19 99 ARG A N 1
ATOM 820 C CA . ARG A 1 99 ? 4.770 -2.703 18.307 1.00 83.19 99 ARG A CA 1
ATOM 821 C C . ARG A 1 99 ? 3.580 -3.101 17.426 1.00 83.19 99 ARG A C 1
ATOM 823 O O . ARG A 1 99 ? 3.640 -4.077 16.695 1.00 83.19 99 ARG A O 1
ATOM 830 N N . SER A 1 100 ? 2.490 -2.347 17.500 1.00 87.12 100 SER A N 1
ATOM 831 C CA . SER A 1 100 ? 1.247 -2.652 16.784 1.00 87.12 100 SER A CA 1
ATOM 832 C C . SER A 1 100 ? 0.966 -1.611 15.702 1.00 87.12 100 SER A C 1
ATOM 834 O O . SER A 1 100 ? 1.384 -0.457 15.799 1.00 87.12 100 SER A O 1
ATOM 836 N N . CYS A 1 101 ? 0.259 -2.010 14.646 1.00 88.19 101 CYS A N 1
ATOM 837 C CA . CYS A 1 101 ? -0.130 -1.113 13.566 1.00 88.19 101 CYS A CA 1
ATOM 838 C C . CYS A 1 101 ? -1.151 -0.083 14.076 1.00 88.19 101 CYS A C 1
ATOM 840 O O . CYS A 1 101 ? -2.188 -0.500 14.587 1.00 88.19 101 CYS A O 1
ATOM 842 N N . PRO A 1 102 ? -0.953 1.229 13.846 1.00 87.75 102 PRO A N 1
ATOM 843 C CA . PRO A 1 102 ? -1.880 2.256 14.331 1.00 87.75 102 PRO A CA 1
ATOM 844 C C . PRO A 1 102 ? -3.265 2.202 13.666 1.00 87.75 102 PRO A C 1
ATOM 846 O O . PRO A 1 102 ? -4.205 2.800 14.171 1.00 87.75 102 PRO A O 1
ATOM 849 N N . TYR A 1 103 ? -3.396 1.501 12.534 1.00 89.62 103 TYR A N 1
ATOM 850 C CA . TYR A 1 103 ? -4.649 1.422 11.778 1.00 89.62 103 TYR A CA 1
ATOM 851 C C . TYR A 1 103 ? -5.451 0.152 12.047 1.00 89.62 103 TYR A C 1
ATOM 853 O O . TYR A 1 103 ? -6.670 0.201 12.046 1.00 89.62 103 TYR A O 1
ATOM 861 N N . CYS A 1 104 ? -4.803 -1.004 12.202 1.00 88.19 104 CYS A N 1
ATOM 862 C CA . CYS A 1 104 ? -5.513 -2.283 12.358 1.00 88.19 104 CYS A CA 1
ATOM 863 C C . CYS A 1 104 ? -5.160 -3.034 13.643 1.00 88.19 104 CYS A C 1
ATOM 865 O O . CYS A 1 104 ? -5.609 -4.160 13.822 1.00 88.19 104 CYS A O 1
ATOM 867 N N . ASN A 1 105 ? -4.328 -2.443 14.508 1.00 86.88 105 ASN A N 1
ATOM 868 C CA . ASN A 1 105 ? -3.843 -3.017 15.767 1.00 86.88 105 ASN A CA 1
ATOM 869 C C . ASN A 1 105 ? -3.110 -4.361 15.638 1.00 86.88 105 ASN A C 1
ATOM 871 O O . ASN A 1 105 ? -2.777 -4.980 16.643 1.00 86.88 105 ASN A O 1
ATOM 875 N N . PHE A 1 106 ? -2.822 -4.813 14.417 1.00 86.19 106 PHE A N 1
ATOM 876 C CA . PHE A 1 106 ? -2.066 -6.035 14.200 1.00 86.19 106 PHE A CA 1
ATOM 877 C C . PHE A 1 106 ? -0.602 -5.857 14.602 1.00 86.19 106 PHE A C 1
ATOM 879 O O . PHE A 1 106 ? -0.041 -4.778 14.402 1.00 86.19 106 PHE A O 1
ATOM 886 N N . ASN A 1 107 ? 0.022 -6.922 15.102 1.00 87.62 107 ASN A N 1
ATOM 887 C CA . ASN A 1 107 ? 1.434 -6.932 15.467 1.00 87.62 107 ASN A CA 1
ATOM 888 C C . ASN A 1 107 ? 2.312 -6.588 14.252 1.00 87.62 107 ASN A C 1
ATOM 890 O O . ASN A 1 107 ? 2.258 -7.216 13.190 1.00 87.62 107 ASN A O 1
ATOM 894 N N . VAL A 1 108 ? 3.116 -5.548 14.419 1.00 86.25 108 VAL A N 1
ATOM 895 C CA . VAL A 1 108 ? 4.135 -5.116 13.481 1.00 86.25 108 VAL A CA 1
ATOM 896 C C . VAL A 1 108 ? 5.470 -5.409 14.145 1.00 86.25 108 VAL A C 1
ATOM 898 O O . VAL A 1 108 ? 5.925 -4.674 15.013 1.00 86.25 108 VAL A O 1
ATOM 901 N N . GLU A 1 109 ? 6.111 -6.480 13.692 1.00 83.75 109 GLU A N 1
ATOM 902 C CA . GLU A 1 109 ? 7.489 -6.821 14.048 1.00 83.75 109 GLU A CA 1
ATOM 903 C C . GLU A 1 109 ? 8.470 -5.721 13.553 1.00 83.75 109 GLU A C 1
ATOM 905 O O . GLU A 1 109 ? 8.161 -4.535 13.451 1.00 83.75 109 GLU A O 1
ATOM 910 N N . ASN A 1 110 ? 9.672 -6.090 13.115 1.00 83.56 110 ASN A N 1
ATOM 911 C CA . ASN A 1 110 ? 10.649 -5.152 12.550 1.00 83.56 110 ASN A CA 1
ATOM 912 C C . ASN A 1 110 ? 10.342 -4.733 11.092 1.00 83.56 110 ASN A C 1
ATOM 914 O O . ASN A 1 110 ? 11.250 -4.566 10.276 1.00 83.56 110 ASN A O 1
ATOM 918 N N . SER A 1 111 ? 9.063 -4.585 10.732 1.00 87.31 111 SER A N 1
ATOM 919 C CA . SER A 1 111 ? 8.627 -4.189 9.387 1.00 87.31 111 SER A CA 1
ATOM 920 C C . SER A 1 111 ? 8.351 -2.688 9.298 1.00 87.31 111 SER A C 1
ATOM 922 O O . SER A 1 111 ? 7.797 -2.091 10.212 1.00 87.31 111 SER A O 1
ATOM 924 N N . LYS A 1 112 ? 8.676 -2.079 8.150 1.00 89.12 112 LYS A N 1
ATOM 925 C CA . LYS A 1 112 ? 8.335 -0.673 7.848 1.00 89.12 112 LYS A CA 1
ATOM 926 C C . LYS A 1 112 ? 6.890 -0.484 7.373 1.00 89.12 112 LYS A C 1
ATOM 928 O O . LYS A 1 112 ? 6.455 0.647 7.189 1.00 89.12 112 LYS A O 1
ATOM 933 N N . PHE A 1 113 ? 6.188 -1.583 7.100 1.00 91.62 113 PHE A N 1
ATOM 934 C CA . PHE A 1 113 ? 4.808 -1.609 6.621 1.00 91.62 113 PHE A CA 1
ATOM 935 C C . PHE A 1 113 ? 4.007 -2.701 7.334 1.00 91.62 113 PHE A C 1
ATOM 937 O O . PHE A 1 113 ? 4.566 -3.717 7.763 1.00 91.62 113 PHE A O 1
ATOM 944 N N . CYS A 1 114 ? 2.694 -2.517 7.444 1.00 89.56 114 CYS A N 1
ATOM 945 C CA . CYS A 1 114 ? 1.818 -3.499 8.073 1.00 89.56 114 CYS A CA 1
ATOM 946 C C . CYS A 1 114 ? 1.533 -4.648 7.102 1.00 89.56 114 CYS A C 1
ATOM 948 O O . CYS A 1 114 ? 1.040 -4.412 6.000 1.00 89.56 114 CYS A O 1
ATOM 950 N N . ARG A 1 115 ? 1.778 -5.894 7.524 1.00 88.00 115 ARG A N 1
ATOM 951 C CA . ARG A 1 115 ? 1.497 -7.084 6.702 1.00 88.00 115 ARG A CA 1
ATOM 952 C C . ARG A 1 115 ? 0.003 -7.403 6.569 1.00 88.00 115 ARG A C 1
ATOM 954 O O . ARG A 1 115 ? -0.359 -8.099 5.633 1.00 88.00 115 ARG A O 1
ATOM 961 N N . MET A 1 116 ? -0.844 -6.879 7.460 1.00 87.38 116 MET A N 1
ATOM 962 C CA . MET A 1 116 ? -2.295 -7.096 7.405 1.00 87.38 116 MET A CA 1
ATOM 963 C C . MET A 1 116 ? -3.025 -6.056 6.562 1.00 87.38 116 MET A C 1
ATOM 965 O O . MET A 1 116 ? -3.757 -6.416 5.651 1.00 87.38 116 MET A O 1
ATOM 969 N N . CYS A 1 117 ? -2.841 -4.763 6.849 1.00 87.38 117 CYS A N 1
ATOM 970 C CA . CYS A 1 117 ? -3.591 -3.699 6.168 1.00 87.38 117 CYS A CA 1
ATOM 971 C C . CYS A 1 117 ? -2.781 -2.928 5.113 1.00 87.38 117 CYS A C 1
ATOM 973 O O . CYS A 1 117 ? -3.289 -1.973 4.523 1.00 87.38 117 CYS A O 1
ATOM 975 N N . GLY A 1 118 ? -1.504 -3.274 4.911 1.00 88.00 118 GLY A N 1
ATOM 976 C CA . GLY A 1 118 ? -0.640 -2.624 3.921 1.00 88.00 118 GLY A CA 1
ATOM 977 C C . GLY A 1 118 ? -0.276 -1.168 4.236 1.00 88.00 118 GLY A C 1
ATOM 978 O O . GLY A 1 118 ? 0.201 -0.456 3.357 1.00 88.00 118 GLY A O 1
ATOM 979 N N . ALA A 1 119 ? -0.521 -0.677 5.456 1.00 89.00 119 ALA A N 1
ATOM 980 C CA . ALA A 1 119 ? -0.143 0.681 5.844 1.00 89.00 119 ALA A CA 1
ATOM 981 C C . ALA A 1 119 ? 1.380 0.882 5.768 1.00 89.00 119 ALA A C 1
ATOM 983 O O . ALA A 1 119 ? 2.138 0.079 6.311 1.00 89.00 119 ALA A O 1
ATOM 984 N N . PHE A 1 120 ? 1.805 1.959 5.108 1.00 87.75 120 PHE A N 1
ATOM 985 C CA . PHE A 1 120 ? 3.187 2.419 5.000 1.00 87.75 120 PHE A CA 1
ATOM 986 C C . PHE A 1 120 ? 3.183 3.952 4.856 1.00 87.75 120 PHE A C 1
ATOM 988 O O . PHE A 1 120 ? 2.381 4.459 4.066 1.00 87.75 120 PHE A O 1
ATOM 995 N N . PRO A 1 121 ? 4.068 4.686 5.550 1.00 84.00 121 PRO A N 1
ATOM 996 C CA . PRO A 1 121 ? 4.963 4.210 6.608 1.00 84.00 121 PRO A CA 1
ATOM 997 C C . PRO A 1 121 ? 4.206 3.929 7.920 1.00 84.00 121 PRO A C 1
ATOM 999 O O . PRO A 1 121 ? 3.124 4.475 8.143 1.00 84.00 121 PRO A O 1
ATOM 1002 N N . ILE A 1 122 ? 4.774 3.071 8.774 1.00 78.31 122 ILE A N 1
ATOM 1003 C CA . ILE A 1 122 ? 4.313 2.800 10.149 1.00 78.31 122 ILE A CA 1
ATOM 1004 C C . ILE A 1 122 ? 5.478 2.724 11.128 1.00 78.31 122 ILE A C 1
ATOM 1006 O O . ILE A 1 122 ? 6.634 2.512 10.690 1.00 78.31 122 ILE A O 1
#

Foldseek 3Di:
DFWDDDPNDIGGRVVQLVVCCVPDPVCVSRPDDDDPCVVVVVVVVLVVLVVPDDPVNVVVLQVVCCVPQVAHDDGSVSSVVVVVVVVVDDRDNDQDPADADNHRRHHDDPDCADPPSRDHRD

Radius of gyration: 20.41 Å; Cα contacts (8 Å, |Δi|>4): 108; chains: 1; bounding box: 47×26×52 Å

Solvent-accessible surface area (backbone atoms only — not comparable to full-atom values): 7516 Å² total; per-residue (Å²): 140,44,70,48,77,53,96,94,41,78,35,71,50,36,64,64,31,66,75,41,39,90,80,43,61,60,70,66,45,66,51,79,86,68,58,68,45,68,74,69,60,49,58,60,54,54,53,48,32,60,71,72,48,54,68,67,60,49,54,55,51,42,48,52,40,30,74,75,70,59,30,63,67,85,47,63,55,54,43,55,54,46,54,54,46,56,75,77,43,83,83,80,84,66,78,58,102,53,57,51,34,94,41,66,51,46,81,33,72,102,52,60,45,35,91,84,82,64,47,66,83,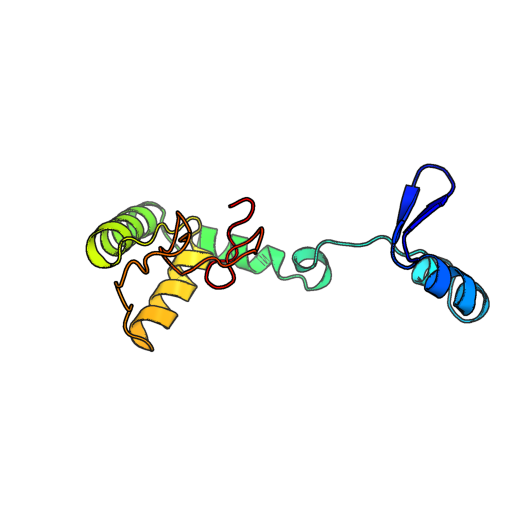101

Mean predicted aligned error: 7.38 Å

pLDDT: mean 86.9, std 8.88, range [55.84, 96.62]